Protein AF-A0A1G5KI16-F1 (afdb_monomer)

Nearest PDB structures (foldseek):
  1ex5-assembly1_D  TM=3.500E-01  e=9.820E-01  Oryctolagus cuniculus
  7z2d-assembly1_A  TM=1.819E-01  e=2.335E+00  Human immunodeficiency virus type 1 BH10
  6waz-assembly1_A  TM=2.102E-01  e=2.851E+00  Human immunodeficiency virus type 1 BH10

Foldseek 3Di:
DDADEAEDLALDDDDRLVVCVVVLHAYEYEQVNQWDWDADPVGDTATDAGHLVRVCSCPSHQYEYEDCLVVQVPPVVHDSDDPVSVVVVVVSDPHNYYDDNDHDHPVVPDPPVVVVVVVVVD

Solvent-accessible surface area (backbone atoms only — not comparable to full-atom values): 7473 Å² total; per-residue (Å²): 136,94,82,69,69,45,76,44,81,53,72,59,93,49,72,68,54,53,49,37,58,75,66,70,40,32,34,31,37,39,49,62,49,32,51,39,72,42,62,51,98,88,63,50,81,40,73,72,52,70,61,65,86,42,55,74,76,51,67,94,51,60,34,31,39,40,52,33,24,62,54,19,42,75,74,62,77,39,70,89,64,53,71,66,62,50,49,53,56,60,66,72,49,92,53,76,46,67,54,70,87,51,78,47,68,69,76,76,65,75,56,68,76,62,56,59,56,62,64,72,76,109

Structure (mmCIF, N/CA/C/O backbone):
data_AF-A0A1G5KI16-F1
#
_entry.id   AF-A0A1G5KI16-F1
#
loop_
_atom_site.group_PDB
_atom_site.id
_atom_site.type_symbol
_atom_site.label_atom_id
_atom_site.label_alt_id
_atom_site.label_co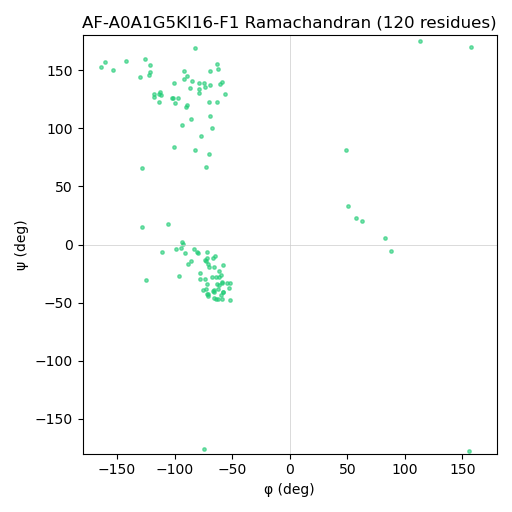mp_id
_atom_site.label_asym_id
_atom_site.label_entity_id
_atom_site.label_seq_id
_atom_site.pdbx_PDB_ins_code
_atom_site.Cartn_x
_atom_site.Cartn_y
_atom_site.Cartn_z
_atom_site.occupancy
_atom_site.B_iso_or_equiv
_atom_site.auth_seq_id
_atom_site.auth_comp_id
_atom_site.auth_asym_id
_atom_site.auth_atom_id
_atom_site.pdbx_PDB_model_num
ATOM 1 N N . MET A 1 1 ? -21.742 8.105 13.395 1.00 68.81 1 MET A N 1
ATOM 2 C CA . MET A 1 1 ? -20.395 8.422 13.918 1.00 68.81 1 MET A CA 1
ATOM 3 C C . MET A 1 1 ? -19.455 8.563 12.732 1.00 68.81 1 MET A C 1
ATOM 5 O O . MET A 1 1 ? -19.469 7.685 11.879 1.00 68.81 1 MET A O 1
ATOM 9 N N . LEU A 1 2 ? -18.725 9.674 12.629 1.00 83.50 2 LEU A N 1
ATOM 10 C CA . LEU A 1 2 ? -17.805 9.954 11.521 1.00 83.50 2 LEU A CA 1
ATOM 11 C C . LEU A 1 2 ? -16.490 9.186 11.733 1.00 83.50 2 LEU A C 1
ATOM 13 O O . LEU A 1 2 ? -15.961 9.200 12.842 1.00 83.50 2 LEU A O 1
ATOM 17 N N . LYS A 1 3 ? -15.974 8.517 10.695 1.00 85.25 3 LYS A N 1
ATOM 18 C CA . LYS A 1 3 ? -14.657 7.858 10.711 1.00 85.25 3 LYS A CA 1
ATOM 19 C C . LYS A 1 3 ? -13.721 8.573 9.738 1.00 85.25 3 LYS A C 1
ATOM 21 O O . LYS A 1 3 ? -14.079 8.753 8.578 1.00 85.25 3 LYS A O 1
ATOM 26 N N . PHE A 1 4 ? -12.528 8.936 10.203 1.00 91.69 4 PHE A N 1
ATOM 27 C CA . PHE A 1 4 ? -11.442 9.432 9.357 1.00 91.69 4 PHE A CA 1
ATOM 28 C C . PHE A 1 4 ? -10.432 8.310 9.141 1.00 91.69 4 PHE A C 1
ATOM 30 O O . PHE A 1 4 ? -9.958 7.725 10.113 1.00 91.69 4 PHE A O 1
ATOM 37 N N . ILE A 1 5 ? -10.119 8.010 7.881 1.00 95.56 5 ILE A N 1
ATOM 38 C CA . ILE A 1 5 ? -9.126 6.997 7.516 1.00 95.56 5 ILE A CA 1
ATOM 39 C C . ILE A 1 5 ? -7.799 7.702 7.246 1.00 95.56 5 ILE A C 1
ATOM 41 O O . ILE A 1 5 ? -7.743 8.638 6.447 1.00 95.56 5 ILE A O 1
ATOM 45 N N . LEU A 1 6 ? -6.736 7.270 7.921 1.00 96.12 6 LEU A N 1
ATOM 46 C CA . LEU A 1 6 ? -5.413 7.872 7.795 1.00 96.12 6 LEU A CA 1
ATOM 47 C C . LEU A 1 6 ? -4.616 7.188 6.685 1.00 96.12 6 LEU A C 1
ATOM 49 O O . LEU A 1 6 ? -4.322 5.997 6.761 1.00 96.12 6 LEU A O 1
ATOM 53 N N . GLY A 1 7 ? -4.240 7.950 5.660 1.00 95.94 7 GLY A N 1
ATOM 54 C CA . GLY A 1 7 ? -3.333 7.472 4.620 1.00 95.94 7 GLY A CA 1
ATOM 55 C C . GLY A 1 7 ? -1.916 7.303 5.164 1.00 95.94 7 GLY A C 1
ATOM 56 O O . GLY A 1 7 ? -1.330 8.276 5.641 1.00 95.94 7 GLY A O 1
ATOM 57 N N . LEU A 1 8 ? -1.349 6.098 5.071 1.00 95.88 8 LEU A N 1
ATOM 58 C CA . LEU A 1 8 ? 0.054 5.863 5.417 1.00 95.88 8 LEU A CA 1
ATOM 59 C C . LEU A 1 8 ? 0.905 5.783 4.138 1.00 95.88 8 LEU A C 1
ATOM 61 O O . LEU A 1 8 ? 0.615 4.971 3.257 1.00 95.88 8 LEU A O 1
ATOM 65 N N . PRO A 1 9 ? 1.978 6.589 4.021 1.00 93.25 9 PRO A N 1
ATOM 66 C CA . PRO A 1 9 ? 2.817 6.620 2.822 1.00 93.25 9 PRO A CA 1
ATOM 67 C C . PRO A 1 9 ? 3.723 5.389 2.681 1.00 93.25 9 PRO A C 1
ATOM 69 O O . PRO A 1 9 ? 4.315 5.184 1.626 1.00 93.25 9 PRO A O 1
ATOM 72 N N . HIS A 1 10 ? 3.871 4.596 3.741 1.00 92.00 10 HIS A N 1
ATOM 73 C CA . HIS A 1 10 ? 4.609 3.339 3.761 1.00 92.00 10 HIS A CA 1
ATOM 74 C C . HIS A 1 10 ? 4.171 2.502 4.966 1.00 92.00 10 HIS A C 1
ATOM 76 O O . HIS A 1 10 ? 3.711 3.034 5.977 1.00 92.00 10 HIS A O 1
ATOM 82 N N . VAL A 1 11 ? 4.370 1.187 4.874 1.00 93.50 11 VAL A N 1
ATOM 83 C CA . VAL A 1 11 ? 4.119 0.248 5.972 1.00 93.50 11 VAL A CA 1
ATOM 84 C C . VAL A 1 11 ? 5.453 -0.099 6.632 1.00 93.50 11 VAL A C 1
ATOM 86 O O . VAL A 1 11 ? 6.115 -1.072 6.276 1.00 93.50 11 VAL A O 1
ATOM 89 N N . MET A 1 12 ? 5.896 0.751 7.557 1.00 92.00 12 MET A N 1
ATOM 90 C CA . MET A 1 12 ? 7.108 0.549 8.359 1.00 92.00 12 MET A CA 1
ATOM 91 C C . MET A 1 12 ? 6.879 1.052 9.784 1.00 92.00 12 MET A C 1
ATOM 93 O O . MET A 1 12 ? 6.017 1.901 10.009 1.00 92.00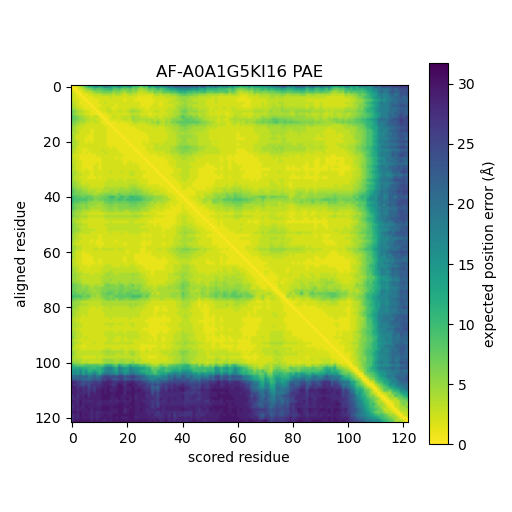 12 MET A O 1
ATOM 97 N N . ARG A 1 13 ? 7.666 0.552 10.745 1.00 88.94 13 ARG A N 1
ATOM 98 C CA . ARG A 1 13 ? 7.689 1.133 12.095 1.00 88.94 13 ARG A CA 1
ATOM 99 C C . ARG A 1 13 ? 8.142 2.588 12.033 1.00 88.94 13 ARG A C 1
ATOM 101 O O . ARG A 1 13 ? 9.101 2.904 11.331 1.00 88.94 13 ARG A O 1
ATOM 108 N N . GLY A 1 14 ? 7.483 3.442 12.805 1.00 92.56 14 GLY A N 1
ATOM 109 C CA . GLY A 1 14 ? 7.838 4.847 12.906 1.00 92.56 14 GLY A CA 1
ATOM 110 C C . GLY A 1 14 ? 6.674 5.736 13.343 1.00 92.56 14 GLY A C 1
ATOM 111 O O . GLY A 1 14 ? 5.557 5.260 13.552 1.00 92.56 14 GLY A O 1
ATOM 112 N N . PRO A 1 15 ? 6.907 7.056 13.411 1.00 93.94 15 PRO A N 1
ATOM 113 C CA . PRO A 1 15 ? 5.985 7.984 14.061 1.00 93.94 15 PRO A CA 1
ATOM 114 C C . PRO A 1 15 ? 4.565 7.993 13.482 1.00 93.94 15 PRO A C 1
ATOM 116 O O . PRO A 1 15 ? 3.608 8.188 14.222 1.00 93.94 15 PRO A O 1
ATOM 119 N N . LEU A 1 16 ? 4.404 7.773 12.172 1.00 93.94 16 LEU A N 1
ATOM 120 C CA . LEU A 1 16 ? 3.087 7.811 11.525 1.00 93.94 16 LEU A CA 1
ATOM 121 C C . LEU A 1 16 ? 2.208 6.620 11.910 1.00 93.94 16 LEU A C 1
ATOM 123 O O . LEU A 1 16 ? 1.030 6.804 12.214 1.00 93.94 16 LEU A O 1
ATOM 127 N N . ILE A 1 17 ? 2.772 5.410 11.925 1.00 94.81 17 ILE A N 1
ATOM 128 C CA . ILE A 1 17 ? 2.009 4.226 12.326 1.00 94.81 17 ILE A CA 1
ATOM 129 C C . ILE A 1 17 ? 1.747 4.232 13.838 1.00 94.81 17 ILE A C 1
ATOM 131 O O . ILE A 1 17 ? 0.661 3.856 14.272 1.00 94.81 17 ILE A O 1
ATOM 135 N N . ASP A 1 18 ? 2.685 4.752 14.634 1.00 95.31 18 ASP A N 1
ATOM 136 C CA . ASP A 1 18 ? 2.519 4.903 16.084 1.00 95.31 18 ASP A CA 1
ATOM 137 C C . ASP A 1 18 ? 1.434 5.940 16.423 1.00 95.31 18 ASP A C 1
ATOM 139 O O . ASP A 1 18 ? 0.602 5.717 17.309 1.00 95.31 18 ASP A O 1
ATOM 143 N N . ALA A 1 19 ? 1.382 7.047 15.675 1.00 95.06 19 ALA A N 1
ATOM 144 C CA . ALA A 1 19 ? 0.324 8.045 15.796 1.00 95.06 19 ALA A CA 1
ATOM 145 C C . ALA A 1 19 ? -1.043 7.462 15.413 1.00 95.06 19 ALA A C 1
ATOM 147 O O . ALA A 1 19 ? -2.002 7.610 16.172 1.00 95.06 19 ALA A O 1
ATOM 148 N N . ALA A 1 20 ? -1.134 6.743 14.288 1.00 95.75 20 ALA A N 1
ATOM 149 C CA . ALA A 1 20 ? -2.372 6.081 13.877 1.00 95.75 20 ALA A CA 1
ATOM 150 C C . ALA A 1 20 ? -2.866 5.091 14.942 1.00 95.75 20 ALA A C 1
ATOM 152 O O . ALA A 1 20 ? -4.061 5.051 15.244 1.00 95.75 20 ALA A O 1
ATOM 153 N N . ARG A 1 21 ? -1.944 4.333 15.554 1.00 95.38 21 ARG A N 1
ATOM 154 C CA . ARG A 1 21 ? -2.257 3.375 16.621 1.00 95.38 21 ARG A CA 1
ATOM 155 C C . ARG A 1 21 ? -2.773 4.078 17.871 1.00 95.38 21 ARG A C 1
ATOM 157 O O . ARG A 1 21 ? -3.792 3.675 18.416 1.00 95.38 21 ARG A O 1
ATOM 164 N N . SER A 1 22 ? -2.109 5.154 18.286 1.00 95.69 22 SER A N 1
ATOM 165 C CA . SER A 1 22 ? -2.503 5.945 19.461 1.00 95.69 22 SER A CA 1
ATOM 166 C C . SER A 1 22 ? -3.895 6.566 19.295 1.00 95.69 22 SER A C 1
AT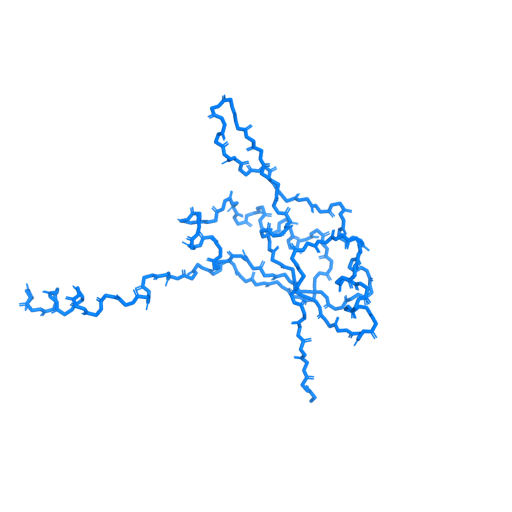OM 168 O O . SER A 1 22 ? -4.669 6.645 20.247 1.00 95.69 22 SER A O 1
ATOM 170 N N . LEU A 1 23 ? -4.241 6.959 18.067 1.00 94.81 23 LEU A N 1
ATOM 171 C CA . LEU A 1 23 ? -5.558 7.489 17.712 1.00 94.81 23 LEU A CA 1
ATOM 172 C C . LEU A 1 23 ? -6.625 6.405 17.508 1.00 94.81 23 LEU A C 1
ATOM 174 O O . LEU A 1 23 ? -7.789 6.751 17.321 1.00 94.81 23 LEU A O 1
ATOM 178 N N . HIS A 1 24 ? -6.252 5.121 17.517 1.00 94.12 24 HIS A N 1
ATOM 179 C CA . HIS A 1 24 ? -7.125 4.005 17.136 1.00 94.12 24 HIS A CA 1
ATOM 180 C C . HIS A 1 24 ? -7.804 4.232 15.773 1.00 94.12 24 HIS A C 1
ATOM 182 O O . HIS A 1 24 ? -8.958 3.855 15.556 1.00 94.12 24 HIS A O 1
ATOM 188 N N . ALA A 1 25 ? -7.103 4.905 14.859 1.00 95.62 25 ALA A N 1
ATOM 189 C CA . ALA A 1 25 ? -7.668 5.313 13.587 1.00 95.62 25 ALA A CA 1
ATOM 190 C C . ALA A 1 25 ? -7.563 4.181 12.550 1.00 95.62 25 ALA A C 1
ATOM 192 O O . ALA A 1 25 ? -6.527 3.512 12.486 1.00 95.62 25 ALA A O 1
ATOM 193 N N . PRO A 1 26 ? -8.586 3.972 11.699 1.00 97.06 26 PRO A N 1
ATOM 194 C CA . PRO A 1 26 ? -8.446 3.122 10.522 1.00 97.06 26 PRO A CA 1
ATOM 195 C C . PRO A 1 26 ? -7.388 3.699 9.573 1.00 97.06 26 PRO A C 1
ATOM 197 O O . PRO A 1 26 ? -7.191 4.917 9.512 1.00 97.06 26 PRO A O 1
ATOM 200 N N . VAL A 1 27 ? -6.728 2.834 8.805 1.00 97.75 27 VAL A N 1
ATOM 201 C CA . VAL A 1 27 ? -5.613 3.222 7.924 1.00 97.75 27 VAL A CA 1
ATOM 202 C C . VAL A 1 27 ? -5.882 2.849 6.472 1.00 97.75 27 VAL A C 1
ATOM 204 O O . VAL A 1 27 ? -6.505 1.829 6.196 1.00 97.75 27 VAL A O 1
ATOM 207 N N . LEU A 1 28 ? -5.395 3.668 5.541 1.00 97.75 28 LEU A N 1
ATOM 208 C CA . LEU A 1 28 ? -5.448 3.431 4.100 1.00 97.75 28 LEU A CA 1
ATOM 209 C C . LEU A 1 28 ? -4.025 3.324 3.558 1.00 97.75 28 LEU A C 1
ATOM 211 O O . LEU A 1 28 ? -3.210 4.224 3.765 1.00 97.75 28 LEU A O 1
ATOM 215 N N . ILE A 1 29 ? -3.739 2.243 2.841 1.00 97.81 29 ILE A N 1
ATOM 216 C CA . ILE A 1 29 ? -2.454 2.014 2.183 1.00 97.81 29 ILE A CA 1
ATOM 217 C C . ILE A 1 29 ? -2.669 2.080 0.679 1.00 97.81 29 ILE A C 1
ATOM 219 O O . ILE A 1 29 ? -3.533 1.391 0.155 1.00 97.81 29 ILE A O 1
ATOM 223 N N . SER A 1 30 ? -1.878 2.879 -0.033 1.00 96.69 30 SER A N 1
ATOM 224 C CA . SER A 1 30 ? -1.881 2.848 -1.499 1.00 96.69 30 SER A CA 1
ATOM 225 C C . SER A 1 30 ? -1.064 1.662 -2.008 1.00 96.69 30 SER A C 1
ATOM 227 O O . SER A 1 30 ? 0.035 1.422 -1.507 1.00 96.69 30 SER A O 1
ATOM 229 N N . ALA A 1 31 ? -1.524 0.958 -3.043 1.00 97.12 31 ALA A N 1
ATOM 230 C CA . ALA A 1 31 ? -0.752 -0.120 -3.673 1.00 97.12 31 ALA A CA 1
ATOM 231 C C . ALA A 1 31 ? 0.651 0.337 -4.122 1.00 97.12 31 ALA A C 1
ATOM 233 O O . ALA A 1 31 ? 1.632 -0.403 -4.015 1.00 97.12 31 ALA A O 1
ATOM 234 N N . ASN A 1 32 ? 0.791 1.600 -4.541 1.00 95.38 32 ASN A N 1
ATOM 235 C CA . ASN A 1 32 ? 2.094 2.149 -4.908 1.00 95.38 32 ASN A CA 1
ATOM 236 C C . ASN A 1 32 ? 3.047 2.298 -3.708 1.00 95.38 32 ASN A C 1
ATOM 238 O O . ASN A 1 32 ? 4.254 2.171 -3.880 1.00 95.38 32 ASN A O 1
ATOM 242 N N . ALA A 1 33 ? 2.530 2.494 -2.489 1.00 95.94 33 ALA A N 1
ATOM 243 C CA . ALA A 1 33 ? 3.348 2.526 -1.269 1.00 95.94 33 ALA A CA 1
ATOM 244 C C . ALA A 1 33 ? 4.000 1.167 -0.962 1.00 95.94 33 ALA A C 1
ATOM 246 O O . ALA A 1 33 ? 4.978 1.095 -0.218 1.00 95.94 33 ALA A O 1
ATOM 247 N N . LEU A 1 34 ? 3.466 0.090 -1.543 1.00 97.25 34 LEU A N 1
ATOM 248 C CA . LEU A 1 34 ? 4.008 -1.260 -1.447 1.00 97.25 34 LEU A CA 1
ATOM 249 C C . LEU A 1 34 ? 4.845 -1.637 -2.674 1.00 97.25 34 LEU A C 1
ATOM 251 O O . LEU A 1 34 ? 5.417 -2.720 -2.699 1.00 97.25 34 LEU A O 1
ATOM 255 N N . SER A 1 35 ? 4.932 -0.788 -3.699 1.00 95.81 35 SER A N 1
ATOM 256 C CA . SER A 1 35 ? 5.625 -1.126 -4.943 1.00 95.81 35 SER A CA 1
ATOM 257 C C . SER A 1 35 ? 7.143 -1.118 -4.790 1.00 95.81 35 SER A C 1
ATOM 259 O O . SER A 1 35 ? 7.735 -0.196 -4.230 1.00 95.81 35 SER A O 1
ATOM 261 N N . VAL A 1 36 ? 7.786 -2.139 -5.348 1.00 95.81 36 VAL A N 1
ATOM 262 C CA . VAL A 1 36 ? 9.239 -2.238 -5.454 1.00 95.81 36 VAL A CA 1
ATOM 263 C C . VAL A 1 36 ? 9.652 -1.827 -6.856 1.00 95.81 36 VAL A C 1
ATOM 265 O O . VAL A 1 36 ? 9.258 -2.448 -7.841 1.00 95.81 36 VAL A O 1
ATOM 268 N N . TRP A 1 37 ? 10.500 -0.809 -6.935 1.00 94.75 37 TRP A N 1
ATOM 269 C CA . TRP A 1 37 ? 11.069 -0.316 -8.183 1.00 94.75 37 TRP A CA 1
ATOM 270 C C . TRP A 1 37 ? 12.569 -0.591 -8.197 1.00 94.75 37 TRP A C 1
ATOM 272 O O . TRP A 1 37 ? 13.272 -0.305 -7.226 1.00 94.75 37 TRP A O 1
ATOM 282 N N . LYS A 1 38 ? 13.067 -1.156 -9.295 1.00 95.88 38 LYS A N 1
ATOM 283 C CA . LYS A 1 38 ? 14.497 -1.403 -9.523 1.00 95.88 38 LYS A CA 1
ATOM 284 C C . LYS A 1 38 ? 14.935 -0.681 -10.786 1.00 95.88 38 LYS A C 1
ATOM 286 O O . LYS A 1 38 ? 14.118 -0.435 -11.659 1.00 95.88 38 LYS A O 1
ATOM 291 N N . LYS A 1 39 ? 16.216 -0.340 -10.891 1.00 96.94 39 LYS A N 1
ATOM 292 C CA . LYS A 1 39 ? 16.777 0.184 -12.139 1.00 96.94 39 LYS A CA 1
ATOM 293 C C . LYS A 1 39 ? 17.216 -0.978 -13.023 1.00 96.94 39 LYS A C 1
ATOM 295 O O . LYS A 1 39 ? 17.843 -1.910 -12.519 1.00 96.94 39 LYS A O 1
ATOM 300 N N . ASP A 1 40 ? 16.883 -0.923 -14.305 1.00 94.56 40 ASP A N 1
ATOM 301 C CA . ASP A 1 40 ? 17.466 -1.818 -15.303 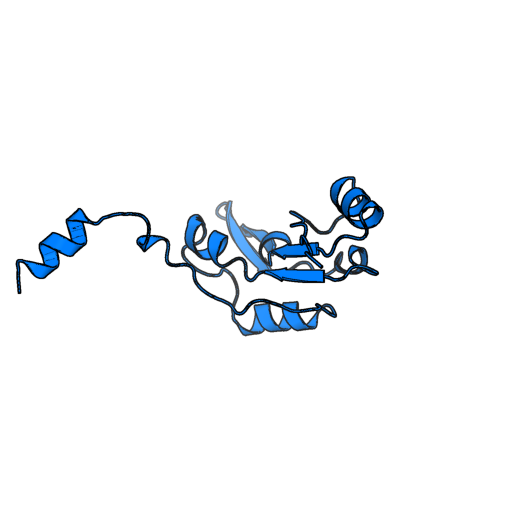1.00 94.56 40 ASP A CA 1
ATOM 302 C C . ASP A 1 40 ? 18.916 -1.415 -15.645 1.00 94.56 40 ASP A C 1
ATOM 304 O O . ASP A 1 40 ? 19.485 -0.489 -15.057 1.00 94.56 40 ASP A O 1
ATOM 308 N N . ILE A 1 41 ? 19.526 -2.113 -16.608 1.00 94.81 41 ILE A N 1
ATOM 309 C CA . ILE A 1 41 ? 20.896 -1.832 -17.070 1.00 94.81 41 ILE A CA 1
ATOM 310 C C . ILE A 1 41 ? 21.065 -0.424 -17.666 1.00 94.81 41 ILE A C 1
ATOM 312 O O . ILE A 1 41 ? 22.177 0.096 -17.680 1.00 94.81 41 ILE A O 1
ATOM 316 N N . ALA A 1 42 ? 19.980 0.194 -18.140 1.00 95.38 42 ALA A N 1
ATOM 317 C CA . ALA A 1 42 ? 19.954 1.546 -18.687 1.00 95.38 42 ALA A CA 1
ATOM 318 C C . ALA A 1 42 ? 19.606 2.602 -17.619 1.00 95.38 42 ALA A C 1
ATOM 320 O O . ALA A 1 42 ? 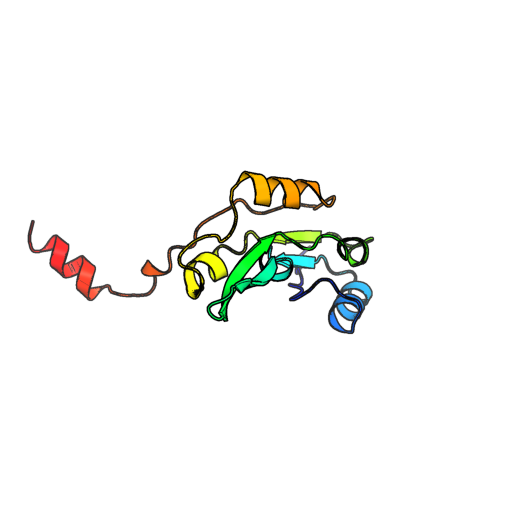19.550 3.795 -17.915 1.00 95.38 42 ALA A O 1
ATOM 321 N N . GLY A 1 43 ? 19.385 2.188 -16.366 1.00 94.38 43 GLY A N 1
ATOM 322 C CA . GLY A 1 43 ? 19.023 3.070 -15.261 1.00 94.38 43 GLY A CA 1
ATOM 323 C C . GLY A 1 43 ? 17.533 3.415 -15.187 1.00 94.38 43 GLY A C 1
ATOM 324 O O . GLY A 1 43 ? 17.152 4.224 -14.334 1.00 94.38 43 GLY A O 1
ATOM 325 N N . ILE A 1 44 ? 16.695 2.818 -16.036 1.00 91.94 44 ILE A N 1
ATOM 326 C CA . ILE A 1 44 ? 15.259 3.087 -16.112 1.00 91.94 44 ILE A CA 1
ATOM 327 C C . ILE A 1 44 ? 14.555 2.350 -14.963 1.00 91.94 44 ILE A C 1
ATOM 329 O O . ILE A 1 44 ? 14.807 1.159 -14.756 1.00 91.94 44 ILE A O 1
ATOM 333 N N . PRO A 1 45 ? 13.688 3.023 -14.181 1.00 91.50 45 PRO A N 1
ATOM 334 C CA . PRO A 1 45 ? 12.882 2.360 -13.166 1.00 91.50 45 PRO A CA 1
ATOM 335 C C . PRO A 1 45 ? 11.910 1.351 -13.787 1.00 91.50 45 PRO A C 1
ATOM 337 O O . PRO A 1 45 ? 11.049 1.708 -14.587 1.00 91.50 45 PRO A O 1
ATOM 340 N N . VAL A 1 46 ? 12.017 0.100 -13.357 1.00 94.25 46 VAL A N 1
ATOM 341 C CA . VAL A 1 46 ? 11.138 -1.010 -13.714 1.00 94.25 46 VAL A CA 1
ATOM 342 C C . VAL A 1 46 ? 10.468 -1.518 -12.444 1.00 94.25 46 VAL A C 1
ATOM 344 O O . VAL A 1 46 ? 11.122 -1.767 -11.423 1.00 94.25 46 VAL A O 1
ATOM 347 N N . TRP A 1 47 ? 9.146 -1.647 -12.499 1.00 95.56 47 TRP A N 1
ATOM 348 C CA . TRP A 1 47 ? 8.359 -2.207 -11.408 1.00 95.56 47 TRP A CA 1
ATOM 349 C C . TRP A 1 47 ? 8.639 -3.707 -11.264 1.00 95.56 47 TRP A C 1
ATOM 351 O O . TRP A 1 47 ? 8.745 -4.428 -12.254 1.00 95.56 47 TRP A O 1
ATOM 361 N N . HIS A 1 48 ? 8.795 -4.179 -10.028 1.00 96.62 48 HIS A N 1
ATOM 362 C CA . HIS A 1 48 ? 9.274 -5.532 -9.728 1.00 96.62 48 HIS A CA 1
ATOM 363 C C . HIS A 1 48 ? 8.372 -6.301 -8.751 1.00 96.62 48 HIS A C 1
ATOM 365 O O . HIS A 1 48 ? 8.797 -7.305 -8.181 1.00 96.62 48 HIS A O 1
ATOM 371 N N . GLY A 1 49 ? 7.145 -5.832 -8.526 1.00 97.50 49 GLY A N 1
ATOM 372 C CA . GLY A 1 49 ? 6.211 -6.447 -7.586 1.00 97.50 49 GLY A CA 1
ATOM 373 C C . GLY A 1 49 ? 5.904 -5.582 -6.370 1.00 97.50 49 GLY A C 1
ATOM 374 O O . GLY A 1 49 ? 6.497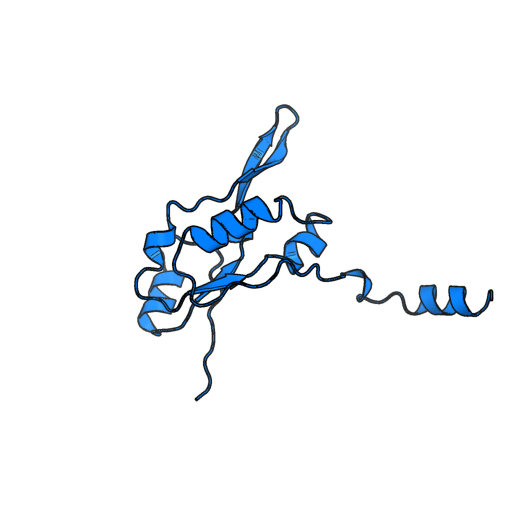 -4.522 -6.152 1.00 97.50 49 GLY A O 1
ATOM 375 N N . PHE A 1 50 ? 4.984 -6.075 -5.546 1.00 97.88 50 PHE A N 1
ATOM 376 C CA . PHE A 1 50 ? 4.676 -5.498 -4.244 1.00 97.88 50 PHE A CA 1
ATOM 377 C C . PHE A 1 50 ? 5.513 -6.149 -3.134 1.00 97.88 50 PHE A C 1
ATOM 379 O O . PHE A 1 50 ? 5.738 -7.357 -3.127 1.00 97.88 50 PHE A O 1
ATOM 386 N N . ASN A 1 51 ? 5.951 -5.357 -2.158 1.00 96.19 51 ASN A N 1
ATOM 387 C CA . ASN A 1 51 ? 6.579 -5.835 -0.935 1.00 96.19 51 ASN A CA 1
ATOM 388 C C . ASN A 1 51 ? 5.531 -5.989 0.172 1.00 96.19 51 ASN A C 1
ATOM 390 O O . ASN A 1 51 ? 5.141 -5.018 0.817 1.00 96.19 51 ASN A O 1
ATOM 394 N N . THR A 1 52 ? 5.129 -7.228 0.436 1.00 96.56 52 THR A N 1
ATOM 395 C CA . THR A 1 52 ? 4.129 -7.567 1.458 1.00 96.56 52 THR A CA 1
ATOM 396 C C . THR A 1 52 ? 4.740 -7.944 2.811 1.00 96.56 52 THR A C 1
ATOM 398 O O . THR A 1 52 ? 4.016 -8.152 3.782 1.00 96.56 52 THR A O 1
ATOM 401 N N . ARG A 1 53 ? 6.077 -7.988 2.929 1.00 95.38 53 ARG A N 1
ATOM 402 C CA . ARG A 1 53 ? 6.770 -8.474 4.141 1.00 95.38 53 ARG A CA 1
ATOM 403 C C . ARG A 1 53 ? 6.409 -7.689 5.397 1.00 95.38 53 ARG A C 1
ATOM 405 O O . ARG A 1 53 ? 6.374 -8.250 6.488 1.00 95.38 53 ARG A O 1
ATOM 412 N N . ASN A 1 54 ? 6.129 -6.400 5.242 1.00 95.06 54 ASN A N 1
ATOM 413 C CA . ASN A 1 54 ? 5.861 -5.505 6.361 1.00 95.06 54 ASN A CA 1
ATOM 414 C C . ASN A 1 54 ? 4.372 -5.365 6.698 1.00 95.06 54 ASN A C 1
ATOM 416 O O . ASN A 1 54 ? 4.048 -4.619 7.617 1.00 95.06 54 ASN A O 1
ATOM 420 N N . LEU A 1 55 ? 3.464 -6.068 6.007 1.00 97.00 55 LEU A N 1
ATOM 421 C CA . LEU A 1 55 ? 2.020 -5.934 6.254 1.00 97.00 55 LEU A CA 1
ATOM 422 C C . LEU A 1 55 ? 1.625 -6.285 7.695 1.00 97.00 55 LEU A C 1
ATOM 424 O O . LEU A 1 55 ? 0.700 -5.681 8.220 1.00 97.00 55 LEU A O 1
ATOM 428 N N . HIS A 1 56 ? 2.403 -7.128 8.377 1.00 95.88 56 HIS A N 1
ATOM 429 C CA . HIS A 1 56 ? 2.245 -7.429 9.806 1.00 95.88 56 HIS A CA 1
ATOM 430 C C . HIS A 1 56 ? 2.334 -6.193 10.730 1.00 95.88 56 HIS A C 1
ATOM 432 O O . HIS A 1 56 ? 1.926 -6.229 11.885 1.00 95.88 56 HIS A O 1
ATOM 438 N N . HIS A 1 57 ? 2.874 -5.057 10.272 1.00 96.19 57 HIS A N 1
ATOM 439 C CA . HIS A 1 57 ? 2.820 -3.816 11.052 1.00 96.19 57 HIS A CA 1
ATOM 440 C C . HIS A 1 57 ? 1.405 -3.226 11.142 1.00 96.19 57 HIS A C 1
ATOM 442 O O . HIS A 1 57 ? 1.142 -2.425 12.043 1.00 96.19 57 HIS A O 1
ATOM 448 N N . LEU A 1 58 ? 0.508 -3.631 10.239 1.00 96.50 58 LEU A N 1
ATOM 449 C CA . LEU A 1 58 ? -0.898 -3.240 10.223 1.00 96.50 58 LEU A CA 1
ATOM 450 C C . LEU A 1 58 ? -1.761 -4.091 11.165 1.00 96.50 58 LEU A C 1
ATOM 452 O O . LEU A 1 58 ? -2.943 -3.791 11.330 1.00 96.50 58 LEU A O 1
ATOM 456 N N . ASP A 1 59 ? -1.190 -5.109 11.811 1.00 95.69 59 ASP A N 1
ATOM 457 C CA . ASP A 1 59 ? -1.927 -5.965 12.734 1.00 95.69 59 ASP A CA 1
ATOM 458 C C . ASP A 1 59 ? -2.578 -5.125 13.847 1.00 95.69 59 ASP A C 1
ATOM 460 O O . ASP A 1 59 ? -1.944 -4.274 14.484 1.00 95.69 59 ASP A O 1
ATOM 464 N N . GLY A 1 60 ? -3.876 -5.355 14.058 1.00 94.56 60 GLY A N 1
ATOM 465 C CA . GLY A 1 60 ? -4.709 -4.600 14.999 1.00 94.56 60 GLY A CA 1
ATOM 466 C C . GLY A 1 60 ? -5.362 -3.336 14.424 1.00 94.56 60 GLY A C 1
ATOM 467 O O . GLY A 1 60 ? -6.191 -2.737 15.106 1.00 94.56 60 GLY A O 1
ATOM 468 N N . PHE A 1 61 ? -5.053 -2.942 13.185 1.00 96.56 61 PHE A N 1
ATOM 469 C CA . PHE A 1 61 ? -5.751 -1.856 12.496 1.00 96.56 61 PHE A CA 1
ATOM 470 C C . PHE A 1 61 ? -6.937 -2.347 11.657 1.00 96.56 61 PHE A C 1
ATOM 472 O O . PHE A 1 61 ? -6.904 -3.412 11.041 1.00 96.56 61 PHE A O 1
ATOM 479 N N . GLU A 1 62 ? -7.954 -1.493 11.527 1.00 97.19 62 GLU A N 1
ATOM 480 C CA . GLU A 1 62 ? -8.921 -1.567 10.430 1.00 97.19 62 GLU A CA 1
ATOM 481 C C . GLU A 1 62 ? -8.252 -0.987 9.167 1.00 97.19 62 GLU A C 1
ATOM 483 O O . GLU A 1 62 ? -8.220 0.231 8.974 1.00 97.19 62 GLU A O 1
ATOM 488 N N . ALA A 1 63 ? -7.644 -1.855 8.351 1.00 97.88 63 ALA A N 1
ATOM 489 C CA . ALA A 1 63 ? -6.820 -1.456 7.209 1.00 97.88 63 ALA A CA 1
ATOM 490 C C . ALA A 1 63 ? -7.557 -1.562 5.866 1.00 97.88 63 ALA A C 1
ATOM 492 O O . ALA A 1 63 ? -8.241 -2.547 5.589 1.00 97.88 63 ALA A O 1
ATOM 493 N N . TYR A 1 64 ? -7.352 -0.566 5.013 1.00 98.12 64 TYR A N 1
ATOM 494 C CA . TYR A 1 64 ? -7.939 -0.427 3.685 1.00 98.12 64 TYR A CA 1
ATOM 495 C C . TYR A 1 64 ? -6.836 -0.342 2.627 1.00 98.12 64 TYR A C 1
ATOM 497 O O . TYR A 1 64 ? -5.771 0.222 2.890 1.00 98.12 64 TYR A O 1
ATOM 505 N N . LEU A 1 65 ? -7.104 -0.851 1.424 1.00 98.12 65 LEU A N 1
ATOM 506 C CA . LEU A 1 65 ? -6.177 -0.788 0.291 1.00 98.12 65 LEU A CA 1
ATOM 507 C C . LEU A 1 65 ? -6.735 0.108 -0.826 1.00 98.12 65 LEU A C 1
ATOM 509 O O . LEU A 1 65 ? -7.815 -0.132 -1.358 1.00 98.12 65 LEU A O 1
ATOM 513 N N . ASP A 1 66 ? -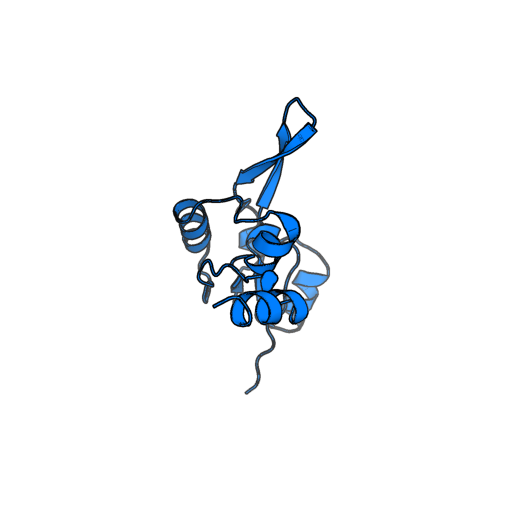5.972 1.133 -1.190 1.00 96.31 66 ASP A N 1
ATOM 514 C CA . ASP A 1 66 ? -6.200 1.999 -2.347 1.00 96.31 66 ASP A CA 1
ATOM 515 C C . ASP A 1 66 ? -5.506 1.429 -3.596 1.00 96.31 66 ASP A C 1
ATOM 517 O O . ASP A 1 66 ? -4.414 0.855 -3.519 1.00 96.31 66 ASP A O 1
ATOM 521 N N . SER A 1 67 ? -6.134 1.604 -4.760 1.00 95.12 67 SER A N 1
ATOM 522 C CA . SER A 1 67 ? -5.673 1.053 -6.038 1.00 95.12 67 SER A CA 1
ATOM 523 C C . SER A 1 67 ? -4.440 1.761 -6.591 1.00 95.12 67 SER A C 1
ATOM 525 O O . SER A 1 67 ? -3.808 1.233 -7.494 1.00 95.12 67 SER A O 1
ATOM 527 N N . ALA A 1 68 ? -4.082 2.940 -6.072 1.00 94.56 68 ALA A N 1
ATOM 528 C CA . ALA A 1 68 ? -3.113 3.869 -6.648 1.00 94.56 68 ALA A CA 1
ATOM 529 C C . ALA A 1 68 ? -3.504 4.440 -8.024 1.00 94.56 68 ALA A C 1
ATOM 531 O O . ALA A 1 68 ? -2.638 4.967 -8.731 1.00 94.56 68 ALA A O 1
ATOM 532 N N . GLY A 1 69 ? -4.788 4.402 -8.400 1.00 91.44 69 GLY A N 1
ATOM 533 C CA . GLY A 1 69 ? -5.288 4.897 -9.688 1.00 91.44 69 GLY A CA 1
ATOM 534 C C . GLY A 1 69 ? -4.885 6.341 -10.008 1.00 91.44 69 GLY A C 1
ATOM 535 O O . GLY A 1 69 ? -4.503 6.649 -11.139 1.00 91.44 69 GLY A O 1
ATOM 536 N N . PHE A 1 70 ? -4.861 7.222 -9.001 1.00 89.12 70 PHE A N 1
ATOM 537 C CA . PHE A 1 70 ? -4.391 8.603 -9.162 1.00 89.12 70 PHE A CA 1
ATOM 538 C C . PHE A 1 70 ? -2.916 8.682 -9.581 1.00 89.12 70 PHE A C 1
ATOM 540 O O . PHE A 1 70 ? -2.564 9.439 -10.491 1.00 89.12 70 PHE A O 1
ATOM 547 N N . VAL A 1 71 ? -2.043 7.918 -8.915 1.00 88.81 71 VAL A N 1
ATOM 548 C CA . VAL A 1 71 ? -0.598 7.927 -9.187 1.00 88.81 71 VAL A CA 1
ATOM 549 C C . VAL A 1 71 ? -0.315 7.252 -10.524 1.00 88.81 71 VAL A C 1
ATOM 551 O O . VAL A 1 71 ? 0.436 7.799 -11.331 1.00 88.81 71 VAL A O 1
ATOM 554 N N . ALA A 1 72 ? -0.978 6.124 -10.788 1.00 87.94 72 ALA A N 1
ATOM 555 C CA . ALA A 1 72 ? -0.928 5.418 -12.060 1.00 87.94 72 ALA A CA 1
ATOM 556 C C . ALA A 1 72 ? -1.242 6.358 -13.233 1.00 87.94 72 ALA A C 1
ATOM 558 O O . ALA A 1 72 ? -0.474 6.437 -14.192 1.00 87.94 72 ALA A O 1
ATOM 559 N N . ALA A 1 73 ? -2.311 7.150 -13.129 1.00 85.31 73 ALA A N 1
ATOM 560 C CA . ALA A 1 73 ? -2.671 8.111 -14.164 1.00 85.31 73 ALA A CA 1
ATOM 561 C C . ALA A 1 73 ? -1.721 9.316 -14.245 1.00 85.31 73 ALA A C 1
ATOM 563 O O . ALA A 1 73 ? -1.342 9.721 -15.343 1.00 85.31 73 ALA A O 1
ATOM 564 N N . SER A 1 74 ? -1.322 9.884 -13.103 1.00 85.31 74 SER A N 1
ATOM 565 C CA . SER A 1 74 ? -0.556 11.140 -13.056 1.00 85.31 74 SER A CA 1
ATOM 566 C C . SER A 1 74 ? 0.928 10.979 -13.387 1.00 85.31 74 SER A C 1
ATOM 568 O O . SER A 1 74 ? 1.537 11.919 -13.891 1.00 85.31 74 SER A O 1
ATOM 570 N N . TRP A 1 75 ? 1.514 9.813 -13.099 1.00 82.50 75 TRP A N 1
ATOM 571 C CA . TRP A 1 75 ? 2.967 9.612 -13.156 1.00 82.50 75 TRP A CA 1
ATOM 572 C C . TRP A 1 75 ? 3.396 8.456 -14.055 1.00 82.50 75 TRP A C 1
ATOM 574 O O . TRP A 1 75 ? 4.466 8.530 -14.654 1.00 82.50 75 TRP A O 1
ATOM 584 N N . TYR A 1 76 ? 2.575 7.410 -14.179 1.00 81.50 76 TYR A N 1
ATOM 585 C CA . TYR A 1 76 ? 2.956 6.180 -14.884 1.00 81.50 76 TYR A CA 1
ATOM 586 C C . TYR A 1 76 ? 2.197 5.960 -16.200 1.00 81.50 76 TYR A C 1
ATOM 588 O O . TYR A 1 76 ? 2.539 5.054 -16.952 1.00 81.50 76 TYR A O 1
ATOM 596 N N . ARG A 1 77 ? 1.202 6.810 -16.514 1.00 83.06 77 ARG A N 1
ATOM 597 C CA . ARG A 1 77 ? 0.304 6.695 -17.685 1.00 83.06 77 ARG A CA 1
ATOM 598 C C . ARG A 1 77 ? -0.469 5.368 -17.743 1.00 83.06 77 ARG A C 1
ATOM 600 O O . ARG A 1 77 ? -0.915 4.956 -18.809 1.00 83.06 77 ARG A O 1
ATOM 607 N N . GLY A 1 78 ? -0.634 4.713 -16.600 1.00 87.81 78 GLY A N 1
ATOM 608 C CA . GLY A 1 78 ? -1.184 3.368 -16.488 1.00 87.81 78 GLY A CA 1
ATOM 609 C C . GLY A 1 78 ? -0.739 2.701 -15.193 1.00 87.81 78 GLY A C 1
ATOM 610 O O . GLY A 1 78 ? 0.123 3.213 -14.479 1.00 87.81 78 GLY A O 1
ATOM 611 N N . PHE A 1 79 ? -1.338 1.561 -14.869 1.00 91.69 79 PHE A N 1
ATOM 612 C CA . PHE A 1 79 ? -0.850 0.733 -13.769 1.00 91.69 79 PHE A CA 1
ATOM 613 C C . PHE A 1 79 ? 0.430 0.012 -14.189 1.00 91.69 79 PHE A C 1
ATOM 615 O O . PHE A 1 79 ? 0.532 -0.485 -15.308 1.00 91.69 79 PHE A O 1
ATOM 622 N N . ALA A 1 80 ? 1.401 -0.057 -13.279 1.00 93.19 80 ALA A N 1
ATOM 623 C CA . ALA A 1 80 ? 2.645 -0.793 -13.508 1.00 93.19 80 ALA A CA 1
ATOM 624 C C . ALA A 1 80 ? 2.500 -2.310 -13.277 1.00 93.19 80 ALA A C 1
ATOM 626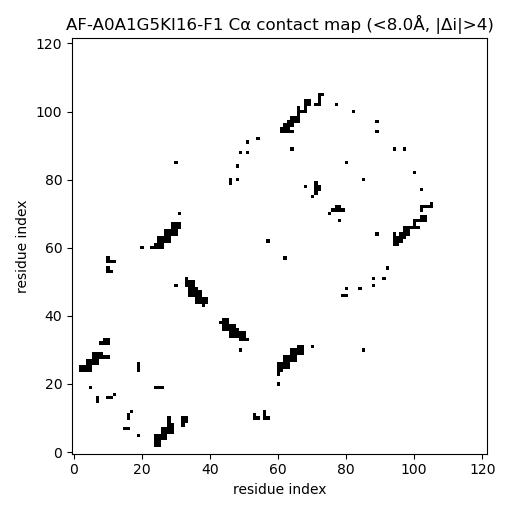 O O . ALA A 1 80 ? 3.435 -3.064 -13.535 1.00 93.19 80 ALA A O 1
ATOM 627 N N . TRP A 1 81 ? 1.337 -2.741 -12.788 1.00 94.88 81 TRP A N 1
ATOM 628 C CA . TRP A 1 81 ? 0.985 -4.115 -12.447 1.00 94.88 81 TRP A CA 1
ATOM 629 C C . TRP A 1 81 ? -0.294 -4.550 -13.159 1.00 94.88 81 TRP A C 1
ATOM 631 O O . TRP A 1 81 ? -1.110 -3.723 -13.577 1.00 94.88 81 TRP A O 1
ATOM 641 N N . THR A 1 82 ? -0.478 -5.862 -13.275 1.00 95.75 82 THR A N 1
ATOM 642 C CA . THR A 1 82 ? -1.686 -6.477 -13.834 1.00 95.75 82 THR A CA 1
ATOM 643 C C . THR A 1 82 ? -2.812 -6.569 -12.800 1.00 95.75 82 THR A C 1
ATOM 645 O O . THR A 1 82 ? -2.599 -6.372 -11.602 1.00 95.75 82 THR A O 1
ATOM 648 N N . VAL A 1 83 ? -4.020 -6.909 -13.264 1.00 96.12 83 VAL A N 1
ATOM 649 C CA . VAL A 1 83 ? -5.164 -7.195 -12.383 1.00 96.12 83 VAL A CA 1
ATOM 650 C C . VAL A 1 83 ? -4.845 -8.349 -11.432 1.00 96.12 83 VAL A C 1
ATOM 652 O O . VAL A 1 83 ? -5.037 -8.195 -10.232 1.00 96.12 83 VAL A O 1
ATOM 655 N N . ASP A 1 84 ? -4.285 -9.453 -11.932 1.00 98.06 84 ASP A N 1
ATOM 656 C CA . ASP A 1 84 ? -3.942 -10.616 -11.100 1.00 98.06 84 ASP A CA 1
ATOM 657 C C . ASP A 1 84 ? -2.937 -10.253 -10.001 1.00 98.06 84 ASP A C 1
ATOM 659 O O . ASP A 1 84 ? -3.147 -10.576 -8.839 1.00 98.06 84 ASP A O 1
ATOM 663 N N . GLN A 1 85 ? -1.903 -9.473 -10.331 1.00 98.12 85 GLN A N 1
ATOM 664 C CA . GLN A 1 85 ? -0.919 -9.007 -9.347 1.00 98.12 85 GLN A CA 1
ATOM 665 C C . GLN A 1 85 ? -1.540 -8.104 -8.273 1.00 98.12 85 GLN A C 1
ATOM 667 O O . GLN A 1 85 ? -1.102 -8.110 -7.121 1.00 98.12 85 GLN A O 1
ATOM 672 N N . TYR A 1 86 ? -2.550 -7.311 -8.635 1.00 98.00 86 TYR A N 1
ATOM 673 C CA . TYR A 1 86 ? -3.296 -6.505 -7.673 1.00 98.00 86 TYR A CA 1
ATOM 674 C C . TYR A 1 86 ? -4.227 -7.358 -6.802 1.00 98.00 86 TYR A C 1
ATOM 676 O O . TYR A 1 86 ? -4.329 -7.115 -5.600 1.00 98.00 86 TYR A O 1
ATOM 684 N N . LEU A 1 87 ? -4.865 -8.381 -7.373 1.00 97.88 87 LEU A N 1
ATOM 685 C CA . LEU A 1 87 ? -5.687 -9.330 -6.621 1.00 97.88 87 LEU A CA 1
ATOM 686 C C . LEU A 1 87 ? -4.845 -10.171 -5.654 1.00 97.88 87 LEU A C 1
ATOM 688 O O . LEU A 1 87 ? -5.260 -10.352 -4.512 1.00 97.88 87 LEU A O 1
ATOM 692 N N . ASP A 1 88 ? -3.640 -10.587 -6.050 1.00 98.19 88 ASP A N 1
ATOM 693 C CA . ASP A 1 88 ? -2.677 -11.250 -5.162 1.00 98.19 88 ASP A CA 1
ATOM 694 C C . ASP A 1 88 ? -2.326 -10.361 -3.959 1.00 98.19 88 ASP A C 1
ATOM 696 O O . ASP A 1 88 ? -2.273 -10.828 -2.821 1.00 98.19 88 ASP A O 1
ATOM 700 N N . LEU A 1 89 ? -2.150 -9.052 -4.176 1.00 98.25 89 LEU A N 1
ATOM 701 C CA . LEU A 1 89 ? -1.960 -8.086 -3.090 1.00 98.25 89 LEU A CA 1
ATOM 702 C C . LEU A 1 89 ? -3.215 -7.948 -2.210 1.00 98.25 89 LEU A C 1
ATOM 704 O O . LEU A 1 89 ? -3.107 -7.874 -0.982 1.00 98.25 89 LEU A O 1
ATOM 708 N N . GLY A 1 90 ? -4.399 -7.930 -2.823 1.00 97.62 90 GLY A N 1
ATOM 709 C CA . GLY A 1 90 ? -5.682 -7.955 -2.120 1.00 97.62 90 GLY A CA 1
ATOM 710 C C . GLY A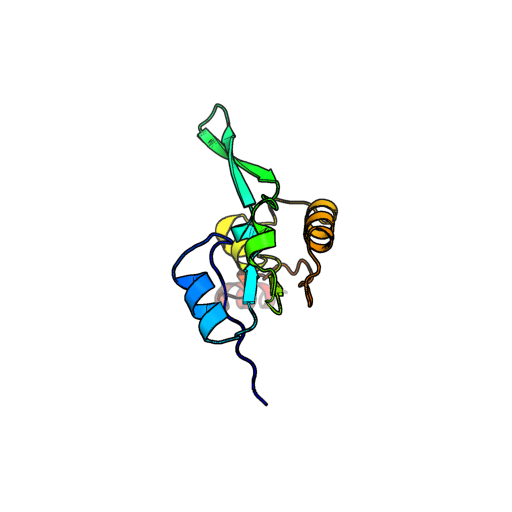 1 90 ? -5.880 -9.220 -1.276 1.00 97.62 90 GLY A C 1
ATOM 711 O O . GLY A 1 90 ? -6.539 -9.166 -0.244 1.00 97.62 90 GLY A O 1
ATOM 712 N N . ALA A 1 91 ? -5.265 -10.340 -1.657 1.00 97.69 91 ALA A N 1
ATOM 713 C CA . ALA A 1 91 ? -5.280 -11.590 -0.899 1.00 97.69 91 ALA A CA 1
ATOM 714 C C . ALA A 1 91 ? -4.148 -11.696 0.144 1.00 97.69 91 ALA A C 1
ATOM 716 O O . ALA A 1 91 ? -4.226 -12.518 1.056 1.00 97.69 91 ALA A O 1
ATOM 717 N N . ALA A 1 92 ? -3.100 -10.871 0.044 1.00 97.56 92 ALA A N 1
ATOM 718 C CA . ALA A 1 92 ? -1.904 -10.964 0.887 1.00 97.56 92 ALA A CA 1
ATOM 719 C C . ALA A 1 92 ? -2.105 -10.520 2.349 1.00 97.56 92 ALA A C 1
ATOM 721 O O . ALA A 1 92 ? -1.222 -10.735 3.181 1.00 97.56 92 ALA A O 1
ATOM 722 N N . TYR A 1 93 ? -3.227 -9.875 2.671 1.00 98.12 93 TYR A N 1
ATOM 723 C CA . TYR A 1 93 ? -3.559 -9.409 4.017 1.00 98.12 93 TYR A CA 1
ATOM 724 C C . TYR A 1 93 ? -5.087 -9.338 4.184 1.00 98.12 93 TYR A C 1
ATOM 726 O O . TYR A 1 93 ? -5.785 -9.101 3.197 1.00 98.12 93 TYR A O 1
ATOM 734 N N . PRO A 1 94 ? -5.642 -9.527 5.398 1.00 97.19 94 PRO A N 1
ATOM 735 C CA . PRO A 1 94 ? -7.076 -9.395 5.660 1.00 97.19 94 PRO A CA 1
ATOM 736 C C . PRO A 1 94 ? -7.529 -7.925 5.642 1.00 97.19 94 PRO A C 1
ATOM 738 O O . PRO A 1 94 ? -7.917 -7.355 6.664 1.00 97.19 94 PRO A O 1
ATOM 741 N N . TRP A 1 95 ? -7.475 -7.287 4.473 1.00 98.00 95 TRP A N 1
ATOM 742 C CA . TRP A 1 95 ? -7.977 -5.930 4.280 1.00 98.00 95 TRP A CA 1
ATOM 743 C C . TRP A 1 95 ? -9.464 -5.863 4.622 1.00 98.00 95 TRP A C 1
ATOM 745 O O . TRP A 1 95 ? -10.250 -6.732 4.242 1.00 98.00 95 TRP A O 1
ATOM 755 N N . ARG A 1 96 ? -9.882 -4.786 5.289 1.00 97.62 96 ARG A N 1
ATOM 756 C CA . ARG A 1 96 ? -11.303 -4.522 5.528 1.00 97.62 96 ARG A CA 1
ATOM 757 C C . ARG A 1 96 ? -12.054 -4.338 4.211 1.00 97.62 96 ARG A C 1
ATOM 759 O O . ARG A 1 96 ? -13.203 -4.755 4.095 1.00 97.62 96 ARG A O 1
ATOM 766 N N . TRP A 1 97 ? -11.402 -3.680 3.260 1.00 95.62 97 TRP A N 1
ATOM 767 C CA . TRP A 1 97 ? -11.863 -3.447 1.901 1.00 95.62 97 TRP A CA 1
ATOM 768 C C . TRP A 1 97 ? -10.675 -3.012 1.036 1.00 95.62 97 TRP A C 1
ATOM 770 O O . TRP A 1 97 ? -9.728 -2.400 1.542 1.00 95.62 97 TRP A O 1
ATOM 780 N N . PHE A 1 98 ? -10.742 -3.293 -0.261 1.00 96.94 98 PHE A N 1
ATOM 781 C CA . PHE A 1 98 ? -9.808 -2.771 -1.250 1.00 96.94 98 PHE A CA 1
ATOM 782 C C . PHE A 1 98 ? -10.563 -2.173 -2.437 1.00 96.94 98 PHE A C 1
ATOM 784 O O . PHE A 1 98 ? -11.627 -2.665 -2.820 1.00 96.94 98 PHE A O 1
ATOM 791 N N . ALA A 1 99 ? -10.017 -1.098 -2.997 1.00 95.69 99 ALA A N 1
ATOM 792 C CA . ALA A 1 99 ? -10.591 -0.420 -4.149 1.00 95.69 99 ALA A CA 1
ATOM 793 C C . ALA A 1 99 ? -10.478 -1.268 -5.418 1.00 95.69 99 ALA A C 1
ATOM 795 O O . ALA A 1 99 ? -9.522 -2.014 -5.603 1.00 95.69 99 ALA A O 1
ATOM 796 N N . SER A 1 100 ? -11.430 -1.126 -6.340 1.00 94.25 100 SER A N 1
ATOM 797 C CA . SER A 1 100 ? -11.219 -1.601 -7.709 1.00 94.25 100 SER A CA 1
ATOM 798 C C . SER A 1 100 ? -10.062 -0.839 -8.360 1.00 94.25 100 SER A C 1
ATOM 800 O O . SER A 1 100 ? -9.810 0.308 -8.002 1.00 94.25 100 SER A O 1
ATOM 802 N N . MET A 1 101 ? -9.409 -1.426 -9.365 1.00 92.81 101 MET A N 1
ATOM 803 C CA . MET A 1 101 ? -8.450 -0.705 -10.212 1.00 92.81 101 MET A CA 1
ATOM 804 C C . MET A 1 101 ? -9.173 0.296 -11.121 1.00 92.81 101 MET A C 1
ATOM 806 O O . MET A 1 101 ? -9.400 0.043 -12.303 1.00 92.81 101 MET A O 1
ATOM 810 N N . ASP A 1 102 ? -9.559 1.433 -10.556 1.00 84.00 102 ASP A N 1
ATOM 811 C CA . ASP A 1 102 ? -10.183 2.544 -11.251 1.00 84.00 102 ASP A CA 1
ATOM 812 C C . ASP A 1 102 ? -9.121 3.515 -11.778 1.00 84.00 102 ASP A C 1
ATOM 814 O O . ASP A 1 102 ? -8.297 4.080 -11.059 1.00 84.00 102 ASP A O 1
ATOM 818 N N . PHE A 1 103 ? -9.106 3.699 -13.095 1.00 71.44 103 PHE A N 1
ATOM 819 C CA . PHE A 1 103 ? -8.172 4.624 -13.716 1.00 71.44 103 PHE A CA 1
ATOM 820 C C . PHE A 1 103 ? -8.754 6.034 -13.694 1.00 71.44 103 PHE A C 1
ATOM 822 O O . PHE A 1 103 ? -9.679 6.353 -14.444 1.00 71.44 103 PHE A O 1
ATOM 829 N N . LEU A 1 104 ? -8.202 6.900 -12.843 1.00 69.25 104 LEU A N 1
ATOM 830 C CA . LEU A 1 104 ? -8.624 8.293 -12.805 1.00 69.25 104 LEU A CA 1
ATOM 831 C C . LEU A 1 104 ? -8.172 9.003 -14.088 1.00 69.25 104 LEU A C 1
ATOM 833 O O . LEU A 1 104 ? -6.987 9.269 -14.282 1.00 69.25 104 LEU A O 1
ATOM 837 N N . SER A 1 105 ? -9.108 9.370 -14.962 1.00 63.47 105 SER A N 1
ATOM 838 C CA . SER A 1 105 ? -8.782 10.124 -16.173 1.00 63.47 105 SER A CA 1
ATOM 839 C C . SER A 1 105 ? -8.312 11.542 -15.818 1.00 63.47 105 SER A C 1
ATOM 841 O O . SER A 1 105 ? -9.119 12.446 -15.594 1.00 63.47 105 SER A O 1
ATOM 843 N N . ILE A 1 106 ? -6.999 11.779 -15.825 1.00 57.62 106 ILE A N 1
ATOM 844 C CA . ILE A 1 106 ? -6.430 13.125 -15.626 1.00 57.62 106 ILE A CA 1
ATOM 845 C C . ILE A 1 106 ? -6.785 14.112 -16.756 1.00 57.62 106 ILE A C 1
ATOM 847 O O . ILE A 1 106 ? -6.605 15.313 -16.584 1.00 57.62 106 ILE A O 1
ATOM 851 N N . HIS A 1 107 ? -7.377 13.643 -17.864 1.00 52.09 107 HIS A N 1
ATOM 852 C CA . HIS A 1 107 ? -7.941 14.486 -18.931 1.00 52.09 107 HIS A CA 1
ATOM 853 C C . HIS A 1 107 ? -9.169 15.307 -18.496 1.00 52.09 107 HIS A C 1
ATOM 855 O O . HIS A 1 107 ? -9.554 16.239 -19.195 1.00 52.09 107 HIS A O 1
ATOM 861 N N . ALA A 1 108 ? -9.753 15.039 -17.322 1.00 49.22 108 ALA A N 1
ATOM 862 C CA . ALA A 1 108 ? -10.751 15.933 -16.729 1.00 49.22 108 ALA A CA 1
ATOM 863 C C . ALA A 1 108 ? -10.136 17.249 -16.198 1.00 49.22 108 ALA A C 1
ATOM 865 O O . ALA A 1 108 ? -10.863 18.162 -15.802 1.00 49.22 108 ALA A O 1
ATOM 866 N N . ARG A 1 109 ? -8.800 17.393 -16.209 1.00 43.00 109 ARG A N 1
ATOM 867 C CA . ARG A 1 109 ? -8.123 18.680 -16.009 1.00 43.00 109 ARG A CA 1
ATOM 868 C C . ARG A 1 109 ? -8.099 19.467 -17.319 1.00 43.00 109 ARG A C 1
ATOM 870 O O . ARG A 1 109 ? -7.110 19.483 -18.036 1.00 43.00 109 ARG A O 1
ATOM 877 N N . GLY A 1 110 ? -9.227 20.122 -17.586 1.00 44.38 110 GLY A N 1
ATOM 878 C CA . GLY A 1 110 ? -9.305 21.407 -18.276 1.00 44.38 110 GLY A CA 1
ATOM 879 C C . GLY A 1 110 ? -8.529 21.552 -19.584 1.00 44.38 110 GLY A C 1
ATOM 880 O O . GLY A 1 110 ? -7.519 22.241 -19.619 1.00 44.38 110 GLY A O 1
ATOM 881 N N . ASN A 1 111 ? -9.112 21.065 -20.677 1.00 45.94 111 ASN A N 1
ATOM 882 C CA . ASN A 1 111 ? -9.019 21.755 -21.962 1.00 45.94 111 ASN A CA 1
ATOM 883 C C . ASN A 1 111 ? -10.433 21.938 -22.535 1.00 45.94 111 ASN A C 1
ATOM 885 O O . ASN A 1 111 ? -10.795 21.365 -23.559 1.00 45.94 111 ASN A O 1
ATOM 889 N N . ARG A 1 112 ? -11.262 22.746 -21.847 1.00 47.69 112 ARG A N 1
ATOM 890 C CA . ARG A 1 112 ? -12.593 23.147 -22.356 1.00 47.69 112 ARG A CA 1
ATOM 891 C C . ARG A 1 112 ? -12.508 23.719 -23.779 1.00 47.69 112 ARG A C 1
ATOM 893 O O . ARG A 1 112 ? -13.372 23.443 -24.589 1.00 47.69 112 ARG A O 1
ATOM 900 N N . GLN A 1 113 ? -11.409 24.394 -24.121 1.00 48.03 113 GLN A N 1
ATOM 901 C CA . GLN A 1 113 ? -11.208 24.968 -25.456 1.00 48.03 113 GLN A CA 1
ATOM 902 C C . GLN A 1 113 ? -10.959 23.942 -26.575 1.00 48.03 113 GLN A C 1
ATOM 904 O O . GLN A 1 113 ? -11.052 24.299 -27.746 1.00 48.03 113 GLN A O 1
ATOM 909 N N . GLN A 1 114 ? -10.609 22.694 -26.251 1.00 46.38 114 GLN A N 1
ATOM 910 C CA . GLN A 1 114 ? -10.292 21.675 -27.258 1.00 46.38 114 GLN A CA 1
ATOM 911 C C . GLN A 1 114 ? -11.500 20.784 -27.578 1.00 46.38 114 GLN A C 1
ATOM 913 O O . GLN A 1 114 ? -11.615 20.311 -28.703 1.00 46.38 114 GLN A O 1
ATOM 918 N N . LEU A 1 115 ? -12.425 20.629 -26.623 1.00 46.75 115 LEU A N 1
ATOM 919 C CA . LEU A 1 115 ? -13.706 19.948 -26.838 1.00 46.75 115 LEU A CA 1
ATOM 920 C C . LEU A 1 115 ? -14.682 20.830 -27.635 1.00 46.75 115 LEU A C 1
ATOM 922 O O . LEU A 1 115 ? -15.289 20.336 -28.577 1.00 46.75 115 LEU A O 1
ATOM 926 N N . ASP A 1 116 ? -14.726 22.143 -27.370 1.00 51.31 116 ASP A N 1
ATOM 927 C CA . ASP A 1 116 ? -15.596 23.075 -28.113 1.00 51.31 116 ASP A CA 1
ATOM 928 C C . ASP A 1 116 ? -15.225 23.190 -29.607 1.00 51.31 116 ASP A C 1
ATOM 930 O O . ASP A 1 116 ? -16.086 23.449 -30.444 1.00 51.31 116 ASP A O 1
ATOM 934 N N . LYS A 1 117 ? -13.953 22.969 -29.975 1.00 49.34 117 LYS A N 1
ATOM 935 C CA . LYS A 1 117 ? -13.520 22.963 -31.386 1.00 49.34 117 LYS A CA 1
ATOM 936 C C . LYS A 1 117 ? -13.960 21.713 -32.146 1.00 49.34 117 LYS A C 1
ATOM 938 O O . LYS A 1 117 ? -14.181 21.795 -33.345 1.00 49.34 117 LYS A O 1
ATOM 943 N N . MET A 1 118 ? -14.095 20.577 -31.464 1.00 45.00 118 MET A N 1
ATOM 944 C CA . MET A 1 118 ? -14.515 19.323 -32.097 1.00 45.00 118 MET A CA 1
ATOM 945 C C . MET A 1 118 ? -16.027 19.267 -32.353 1.00 45.00 118 MET A C 1
ATOM 947 O O . MET A 1 118 ? -16.448 18.566 -33.269 1.00 45.00 118 MET A O 1
ATOM 951 N N . ASP A 1 119 ? -16.826 20.019 -31.591 1.00 49.53 119 ASP A N 1
ATOM 952 C CA . ASP A 1 119 ? -18.280 20.118 -31.782 1.00 49.53 119 ASP A CA 1
ATOM 953 C C . ASP A 1 119 ? -18.696 21.184 -32.815 1.00 49.53 119 ASP A C 1
ATOM 955 O O . ASP A 1 119 ? -19.830 21.157 -33.280 1.00 49.53 119 ASP A O 1
ATOM 959 N N . GLN A 1 120 ? -17.802 22.097 -33.222 1.00 48.94 120 GLN A N 1
ATOM 960 C CA . GLN A 1 120 ? -18.078 23.064 -34.303 1.00 48.94 120 GLN A CA 1
ATOM 961 C C . GLN A 1 120 ? -17.678 22.578 -35.705 1.00 48.94 120 GLN A C 1
ATOM 963 O O . GLN A 1 120 ? -18.005 23.232 -36.692 1.00 48.94 120 GLN A O 1
ATOM 968 N N . GLU A 1 121 ? -16.995 21.436 -35.806 1.00 48.88 121 GLU A N 1
ATOM 969 C CA . GLU A 1 121 ? -16.599 20.813 -37.079 1.00 48.88 121 GLU A CA 1
ATOM 970 C C . GLU A 1 121 ? -17.444 19.566 -37.423 1.00 48.88 121 GLU A C 1
ATOM 972 O O . GLU A 1 121 ? -17.053 18.766 -38.276 1.00 48.88 121 GLU A O 1
ATOM 977 N N . ARG A 1 122 ? -18.609 19.396 -36.780 1.00 44.00 122 ARG A N 1
ATOM 978 C CA . ARG A 1 122 ? -19.620 18.380 -37.118 1.00 44.00 122 ARG A CA 1
ATOM 979 C C . ARG A 1 122 ? -20.903 18.992 -37.659 1.00 44.00 122 ARG A C 1
ATOM 981 O O . ARG A 1 122 ? -21.368 19.995 -37.080 1.00 44.00 122 ARG A O 1
#

Sequence (122 aa):
MLKFILGLPHVMRGPLIDAARSLHAPVLISANALSVWKKDIAGIPVWHGFNTRNLHHLDGFEAYLDSAGFVAASWYRGFAWTVDQYLDLGAAYPWRWFASMDFLSIHARGNRQQLDKMDQER

Radius of gyration: 18.13 Å; Cα contacts (8 Å, |Δi|>4): 161; chains: 1; bounding box: 41×37×57 Å

Mean predicted aligned error: 7.67 Å

Organism: NCBI:txid549386

Secondary structure (DSSP, 8-state):
---PPEEESS-SSSHHHHHHHHTT--EEEEGGGGEEEEE-TTS-EEEEEE--TTGGGGTTS-EEEE--HHHIIIIISS-SS-HHHHHHHHHSS--SEE-------GGGSS-HHHHHHHHS--

pLDDT: mean 87.11, std 16.79, range [43.0, 98.25]